Protein AF-K2ALV8-F1 (afdb_monomer)

Solvent-accessible surface area (backbone atoms only — not comparable to full-atom values): 2440 Å² total; per-residue (Å²): 130,87,78,80,56,57,73,48,78,39,79,48,32,81,43,68,71,45,37,53,50,48,52,53,42,41,75,72,61,30,46,66,51,67,46,61,93,71,134

Nearest PDB structures (foldseek):
  3oh8-assembly1_A  TM=8.549E-01  e=6.501E-01  Corynebacterium glutamicum
  7xn4-assembly1_C  TM=8.090E-01  e=1.413E+00  Homo sapiens
  2gwr-assembly1_A  TM=7.385E-01  e=1.227E+00  Mycobacterium tuberculosis
  1fsp-assembly1_A  TM=7.019E-01  e=9.507E+00  Bacillus subtilis
  2ayi-assembly1_A  TM=3.880E-01  e=5.800E+00  Thermus thermophilus

Mean predicted aligned error: 5.25 Å

Foldseek 3Di:
DPPPAAEDEEEACVPPVNVVVQVVSVVVRHHYYYDYPDD

pLDDT: mean 85.25, std 12.89, range [43.12, 94.19]

Secondary structure (DSSP, 8-state):
------EEEEESTTSHHHHHHHHHHHHTT-EEEEE-S--

Sequence (39 aa):
MLSIRPWAHFIGICAPAVGGLAVSLKKNGWKVTGSDRDI

Structure (mmCIF, N/CA/C/O backbone):
data_AF-K2ALV8-F1
#
_entry.id   AF-K2ALV8-F1
#
loop_
_atom_site.group_PDB
_atom_site.id
_atom_site.type_symbol
_atom_site.label_atom_id
_atom_site.label_alt_id
_atom_site.label_comp_id
_atom_site.label_asym_id
_atom_site.label_entity_id
_atom_site.label_seq_id
_atom_site.pdbx_PDB_ins_code
_atom_site.Cartn_x
_atom_site.Cartn_y
_atom_site.Cartn_z
_atom_site.occupancy
_atom_site.B_iso_or_equiv
_atom_site.auth_seq_id
_atom_site.auth_comp_id
_atom_site.auth_asym_id
_atom_site.auth_atom_id
_atom_site.pdbx_PDB_model_num
ATOM 1 N N . MET A 1 1 ? -13.488 6.286 23.542 1.00 43.12 1 MET A N 1
ATOM 2 C CA . MET A 1 1 ? -12.289 5.490 23.204 1.00 43.12 1 MET A CA 1
ATOM 3 C C . MET A 1 1 ? -11.650 6.144 21.985 1.00 43.12 1 MET A C 1
ATOM 5 O O . MET A 1 1 ? -12.244 6.094 20.915 1.00 43.12 1 MET A O 1
ATOM 9 N N . LEU A 1 2 ? -10.537 6.870 22.140 1.00 54.59 2 LEU A N 1
ATOM 10 C CA . LEU A 1 2 ? -9.798 7.392 20.984 1.00 54.59 2 LEU A CA 1
ATOM 11 C C . LEU A 1 2 ? -9.247 6.170 20.245 1.00 54.59 2 LEU A C 1
ATOM 13 O O . LEU A 1 2 ? -8.326 5.523 20.730 1.00 54.59 2 LEU A O 1
ATOM 17 N N . SER A 1 3 ? -9.888 5.782 19.143 1.00 59.91 3 SER A N 1
ATOM 18 C CA . SER A 1 3 ? -9.401 4.711 18.275 1.00 59.91 3 SER A CA 1
ATOM 19 C C . SER A 1 3 ? -8.094 5.202 17.662 1.00 59.91 3 SER A C 1
ATOM 21 O O . SER A 1 3 ? -8.098 5.975 16.703 1.00 59.91 3 SER A O 1
ATOM 23 N N . ILE A 1 4 ? -6.973 4.835 18.285 1.00 73.12 4 ILE A N 1
ATOM 24 C CA . ILE A 1 4 ? -5.638 5.140 17.780 1.00 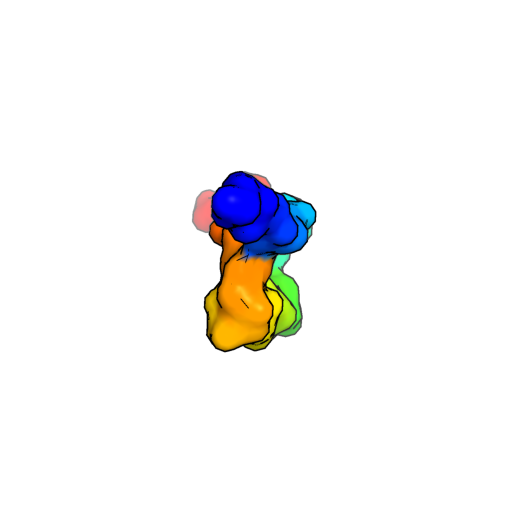73.12 4 ILE A CA 1
ATOM 25 C C . ILE A 1 4 ? -5.467 4.267 16.542 1.00 73.12 4 ILE A C 1
ATOM 27 O O . ILE A 1 4 ? -5.078 3.105 16.632 1.00 73.12 4 ILE A O 1
ATOM 31 N N . ARG A 1 5 ? -5.862 4.794 15.379 1.00 78.25 5 ARG A N 1
ATOM 32 C CA . ARG A 1 5 ? -5.646 4.094 14.117 1.00 78.25 5 ARG A CA 1
ATOM 33 C C . ARG A 1 5 ? -4.142 4.071 13.868 1.00 78.25 5 ARG A C 1
ATOM 35 O O . ARG A 1 5 ? -3.540 5.149 13.833 1.00 78.25 5 ARG A O 1
ATOM 42 N N . PRO A 1 6 ? -3.536 2.890 13.704 1.00 87.88 6 PRO A N 1
ATOM 43 C CA . PRO A 1 6 ? -2.118 2.801 13.405 1.00 87.88 6 PRO A CA 1
ATOM 44 C C . PRO A 1 6 ? -1.804 3.577 12.114 1.00 87.88 6 PRO A C 1
ATOM 46 O O . PRO A 1 6 ? -2.612 3.611 11.178 1.00 87.88 6 PRO A O 1
ATOM 49 N N . TRP A 1 7 ? -0.667 4.276 12.106 1.00 92.56 7 TRP A N 1
ATOM 50 C CA . TRP A 1 7 ? -0.260 5.182 11.030 1.00 92.56 7 TRP A CA 1
ATOM 51 C C . TRP A 1 7 ? 1.024 4.688 10.364 1.00 92.56 7 TRP A C 1
ATOM 53 O O . TRP A 1 7 ? 2.002 4.399 11.048 1.00 92.56 7 TRP A O 1
ATOM 63 N N . ALA A 1 8 ? 1.011 4.614 9.033 1.00 90.56 8 ALA A N 1
ATOM 64 C CA . ALA A 1 8 ? 2.163 4.271 8.208 1.00 90.56 8 ALA A CA 1
ATOM 65 C C . ALA A 1 8 ? 2.494 5.421 7.243 1.00 90.56 8 ALA A C 1
ATOM 67 O O . ALA A 1 8 ? 1.596 5.973 6.598 1.00 90.56 8 ALA A O 1
ATOM 68 N N . HIS A 1 9 ? 3.781 5.758 7.133 1.00 91.88 9 HIS A N 1
ATOM 69 C CA . HIS A 1 9 ? 4.300 6.711 6.155 1.00 91.88 9 HIS A CA 1
ATOM 70 C C . HIS A 1 9 ? 5.248 6.005 5.185 1.00 91.88 9 HIS A C 1
ATOM 72 O O . HIS A 1 9 ? 6.204 5.365 5.617 1.00 91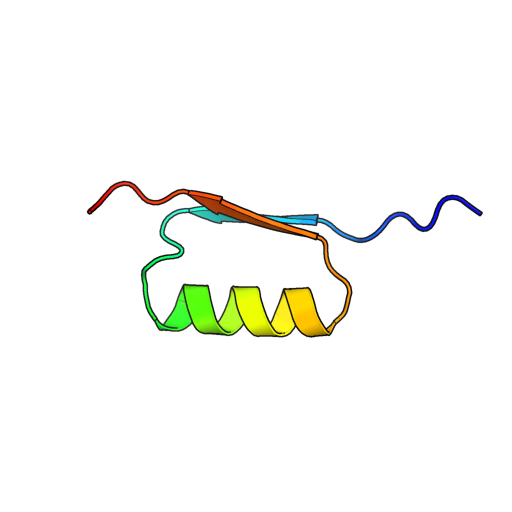.88 9 HIS A O 1
ATOM 78 N N . PHE A 1 10 ? 4.982 6.125 3.887 1.00 91.38 10 PHE A N 1
ATOM 79 C CA . PHE A 1 10 ? 5.800 5.540 2.827 1.00 91.38 10 PHE A CA 1
ATOM 80 C C . PHE A 1 10 ? 6.679 6.597 2.157 1.00 91.38 10 PHE A C 1
ATOM 82 O O . PHE A 1 10 ? 6.202 7.679 1.827 1.00 91.38 10 PHE A O 1
ATOM 89 N N . ILE A 1 11 ? 7.946 6.259 1.921 1.00 90.88 11 ILE A N 1
ATOM 90 C CA . ILE A 1 11 ? 8.858 7.022 1.061 1.00 90.88 11 ILE A CA 1
ATOM 91 C C . ILE A 1 11 ? 8.986 6.237 -0.246 1.00 90.88 11 ILE A C 1
ATOM 93 O O . ILE A 1 11 ? 9.312 5.051 -0.200 1.00 90.88 11 ILE A O 1
ATOM 97 N N . GLY A 1 12 ? 8.716 6.860 -1.391 1.00 88.06 12 GLY A N 1
ATOM 98 C CA . GLY A 1 12 ? 8.690 6.163 -2.678 1.00 88.06 12 GLY A CA 1
ATOM 99 C C . GLY A 1 12 ? 7.353 5.460 -2.970 1.00 88.06 12 GLY A C 1
ATOM 100 O O . GLY A 1 12 ? 7.362 4.313 -3.417 1.00 88.06 12 GLY A O 1
ATOM 101 N N . ILE A 1 13 ? 6.200 6.063 -2.635 1.00 87.75 13 ILE A N 1
ATOM 102 C CA . ILE A 1 13 ? 4.882 5.401 -2.754 1.00 87.75 13 ILE A CA 1
ATOM 103 C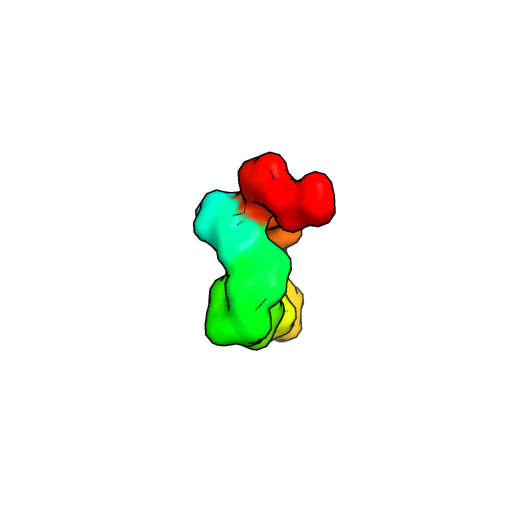 C . ILE A 1 13 ? 4.448 5.151 -4.210 1.00 87.75 13 ILE A C 1
ATOM 105 O O . ILE A 1 13 ? 3.633 4.259 -4.457 1.00 87.75 13 ILE A O 1
ATOM 109 N N . CYS A 1 14 ? 5.028 5.863 -5.173 1.00 87.88 14 CYS A N 1
ATOM 110 C CA . CYS A 1 14 ? 4.765 5.724 -6.602 1.00 87.88 14 CYS A CA 1
ATOM 111 C C . CYS A 1 14 ? 5.280 4.384 -7.156 1.00 87.88 14 CYS A C 1
ATOM 113 O O . CYS A 1 14 ? 4.778 3.893 -8.167 1.00 87.88 14 CYS A O 1
ATOM 115 N N . ALA A 1 15 ? 6.220 3.726 -6.464 1.00 88.19 15 ALA A N 1
ATOM 116 C CA . ALA A 1 15 ? 6.597 2.358 -6.792 1.00 88.19 15 ALA A CA 1
ATOM 117 C C . ALA A 1 15 ? 5.359 1.435 -6.689 1.00 88.19 15 ALA A C 1
ATOM 119 O O . ALA A 1 15 ? 4.746 1.363 -5.620 1.00 88.19 15 ALA A O 1
ATOM 120 N N . PRO A 1 16 ? 4.994 0.670 -7.740 1.00 88.06 16 PRO A N 1
ATOM 121 C CA . PRO A 1 16 ? 3.74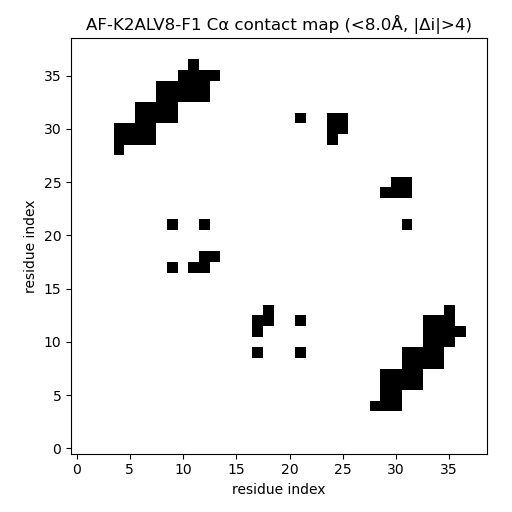2 -0.097 -7.775 1.00 88.06 16 PRO A CA 1
ATOM 122 C C . PRO A 1 16 ? 3.563 -1.054 -6.591 1.00 88.06 16 PRO A C 1
ATOM 124 O O . PRO A 1 16 ? 2.461 -1.216 -6.065 1.00 88.06 16 PRO A O 1
ATOM 127 N N . ALA A 1 17 ? 4.664 -1.654 -6.129 1.00 90.50 17 ALA A N 1
ATOM 128 C CA . ALA A 1 17 ? 4.673 -2.522 -4.957 1.00 90.50 17 ALA A CA 1
ATOM 129 C C . ALA A 1 17 ? 4.318 -1.762 -3.666 1.00 90.50 17 ALA A C 1
ATOM 131 O O . ALA A 1 17 ? 3.529 -2.247 -2.854 1.00 90.50 17 ALA A O 1
ATOM 132 N N . VAL A 1 18 ? 4.861 -0.554 -3.496 1.00 90.50 18 VAL A N 1
ATOM 133 C CA . VAL A 1 18 ? 4.637 0.296 -2.320 1.00 90.50 18 VAL A CA 1
ATOM 134 C C . VAL A 1 18 ? 3.221 0.869 -2.342 1.00 90.50 18 VAL A C 1
ATOM 136 O O . VAL A 1 18 ? 2.524 0.817 -1.328 1.00 90.50 18 VAL A O 1
ATOM 139 N N . GLY A 1 19 ? 2.745 1.307 -3.510 1.00 88.75 19 GLY A N 1
ATOM 140 C CA . GLY A 1 19 ? 1.361 1.732 -3.712 1.00 88.75 19 GLY A CA 1
ATOM 141 C C . GLY A 1 19 ? 0.353 0.624 -3.386 1.00 88.75 19 GLY A C 1
ATOM 142 O O . GLY A 1 19 ? -0.624 0.864 -2.673 1.00 88.75 19 GLY A O 1
ATOM 143 N N . GLY A 1 20 ? 0.613 -0.614 -3.820 1.00 93.19 20 GLY A N 1
ATOM 144 C CA . GLY A 1 20 ? -0.223 -1.774 -3.490 1.00 93.19 20 GLY A CA 1
ATOM 145 C C . GLY A 1 20 ? -0.297 -2.053 -1.984 1.00 93.19 20 GLY A C 1
ATOM 146 O O . GLY A 1 20 ? -1.381 -2.279 -1.434 1.00 93.19 20 GLY A O 1
ATOM 147 N N . LEU A 1 21 ? 0.842 -1.960 -1.294 1.00 92.62 21 LEU A N 1
ATOM 148 C CA . LEU A 1 21 ? 0.939 -2.121 0.160 1.00 92.62 21 LEU A CA 1
ATOM 149 C C . LEU A 1 21 ? 0.195 -1.011 0.911 1.00 92.62 21 LEU A C 1
ATOM 151 O O . LEU A 1 21 ? -0.587 -1.289 1.825 1.00 92.62 21 LEU A O 1
ATOM 155 N N . ALA A 1 22 ? 0.366 0.236 0.478 1.00 92.88 22 ALA A N 1
ATOM 156 C CA . ALA A 1 22 ? -0.328 1.391 1.029 1.00 92.88 22 ALA A CA 1
ATOM 157 C C . ALA A 1 22 ? -1.855 1.266 0.899 1.00 92.88 22 ALA A C 1
ATOM 159 O O . ALA A 1 22 ? -2.590 1.551 1.850 1.00 92.88 22 ALA A O 1
ATOM 160 N N . VAL A 1 23 ? -2.348 0.783 -0.246 1.00 93.94 23 VAL A N 1
ATOM 161 C CA . VAL A 1 23 ? -3.781 0.536 -0.466 1.00 93.94 23 VAL A CA 1
ATOM 162 C C . VAL A 1 23 ? -4.302 -0.571 0.452 1.00 93.94 23 VAL A C 1
ATOM 164 O O . VAL A 1 23 ? -5.380 -0.418 1.032 1.00 93.94 23 VAL A O 1
ATOM 167 N N . SER A 1 24 ? -3.551 -1.660 0.628 1.00 94.19 24 SER A N 1
ATOM 168 C CA . SER A 1 24 ? -3.933 -2.752 1.533 1.00 94.19 24 SER A CA 1
ATOM 169 C C . SER A 1 24 ? -4.029 -2.284 2.990 1.00 94.19 24 SER A C 1
ATOM 171 O O . SER A 1 24 ? -5.027 -2.537 3.668 1.00 94.19 24 S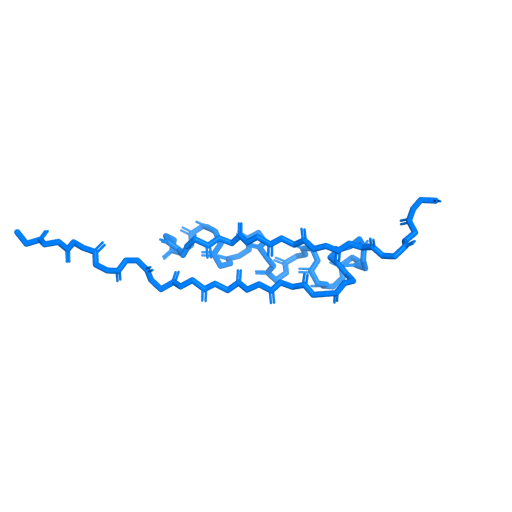ER A O 1
ATOM 173 N N . LEU A 1 25 ? -3.052 -1.514 3.472 1.00 92.62 25 LEU A N 1
ATOM 174 C CA . LEU A 1 25 ? -3.072 -0.967 4.834 1.00 92.62 25 LEU A CA 1
ATOM 175 C C . LEU A 1 25 ? -4.232 0.014 5.040 1.00 92.62 25 LEU A C 1
ATOM 177 O O . LEU A 1 25 ? -4.926 -0.052 6.056 1.00 92.62 25 LEU A O 1
ATOM 181 N N . LYS A 1 26 ? -4.519 0.859 4.044 1.00 93.06 26 LYS A N 1
ATOM 182 C CA . LYS A 1 26 ? -5.675 1.764 4.077 1.00 93.06 26 LYS A CA 1
ATOM 183 C C . LYS A 1 26 ? -7.001 0.999 4.168 1.00 93.06 26 LYS A C 1
ATOM 185 O O . LYS A 1 26 ? -7.877 1.404 4.930 1.00 93.06 26 LYS A O 1
ATOM 190 N N . LYS A 1 27 ? -7.145 -0.122 3.447 1.00 93.62 27 LYS A N 1
ATOM 191 C CA . LYS A 1 27 ? -8.323 -1.009 3.546 1.00 93.62 27 LYS A CA 1
ATOM 192 C C . LYS A 1 27 ? -8.471 -1.642 4.933 1.00 93.62 27 LYS A C 1
ATOM 194 O O . LYS A 1 27 ? -9.592 -1.817 5.392 1.00 93.62 27 LYS A O 1
ATOM 199 N N . ASN A 1 28 ? -7.363 -1.903 5.625 1.00 91.12 28 ASN A N 1
ATOM 200 C CA . ASN A 1 28 ? -7.344 -2.411 7.001 1.00 91.12 28 ASN A CA 1
ATOM 201 C C . ASN A 1 28 ? -7.560 -1.321 8.071 1.00 91.12 28 ASN A C 1
ATOM 203 O O . ASN A 1 28 ? -7.353 -1.563 9.258 1.00 91.12 28 ASN A O 1
ATOM 207 N N . GLY A 1 29 ? -7.958 -0.106 7.677 1.00 91.56 29 GLY A N 1
ATOM 208 C CA . GLY A 1 29 ? -8.276 0.980 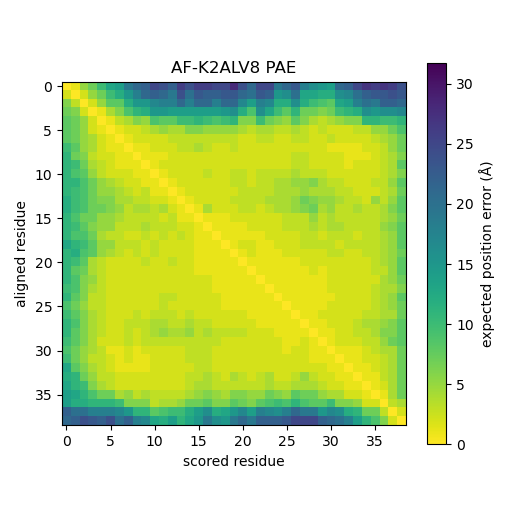8.607 1.00 91.56 29 GLY A CA 1
ATOM 209 C C . GLY A 1 29 ? -7.063 1.743 9.139 1.00 91.56 29 GLY A C 1
ATOM 210 O O . GLY A 1 29 ? -7.218 2.578 10.034 1.00 91.56 29 GLY A O 1
ATOM 211 N N . TRP A 1 30 ? -5.871 1.506 8.586 1.00 93.69 30 TRP A N 1
ATOM 212 C CA . TRP A 1 30 ? -4.680 2.273 8.931 1.00 93.69 30 TRP A CA 1
ATOM 213 C C . TRP A 1 30 ? -4.743 3.661 8.299 1.00 93.69 30 TRP A C 1
ATOM 215 O O . TRP A 1 30 ? -5.227 3.848 7.177 1.00 93.69 30 TRP A O 1
ATOM 225 N N . LYS A 1 31 ? -4.201 4.655 9.001 1.00 92.06 31 LYS A N 1
ATOM 226 C CA . LYS A 1 31 ? -3.882 5.938 8.379 1.00 92.06 31 LYS A CA 1
ATOM 227 C C . LYS A 1 31 ? -2.635 5.713 7.527 1.00 92.06 31 LYS A C 1
ATOM 229 O O . LYS A 1 31 ? -1.630 5.227 8.032 1.00 92.06 31 LYS A O 1
ATOM 234 N N . VAL A 1 32 ? -2.685 6.069 6.250 1.00 92.81 32 VAL A N 1
ATOM 235 C CA . VAL A 1 32 ? -1.542 5.914 5.344 1.00 92.81 32 VAL A CA 1
ATOM 236 C C . VAL A 1 32 ? -1.237 7.255 4.700 1.00 92.81 32 VAL A C 1
ATOM 238 O O . VAL A 1 32 ? -2.139 7.908 4.174 1.00 92.81 32 VAL A O 1
ATOM 241 N N . THR A 1 33 ? 0.019 7.674 4.768 1.00 93.00 33 THR A N 1
ATOM 242 C CA . THR A 1 33 ? 0.546 8.839 4.052 1.00 93.00 33 THR A CA 1
ATOM 243 C C . THR A 1 33 ? 1.759 8.412 3.234 1.00 93.00 33 THR A C 1
ATOM 245 O O . THR A 1 33 ? 2.378 7.390 3.523 1.00 93.00 33 THR A O 1
ATOM 248 N N . GLY A 1 34 ? 2.102 9.172 2.201 1.00 91.62 34 GLY A N 1
ATOM 249 C CA . GLY A 1 34 ? 3.247 8.859 1.359 1.00 91.62 34 GLY A CA 1
ATOM 250 C C . GLY A 1 34 ? 3.897 10.119 0.818 1.00 91.62 34 GLY A C 1
ATOM 251 O O . GLY A 1 34 ?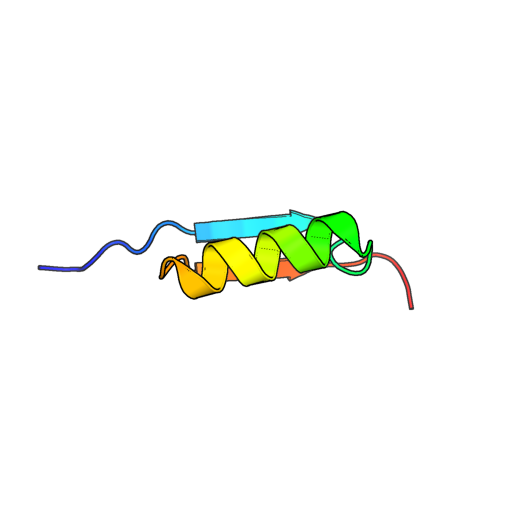 3.233 11.148 0.689 1.00 91.62 34 GLY A O 1
ATOM 252 N N . SER A 1 35 ? 5.190 10.030 0.552 1.00 89.31 35 SER A N 1
ATOM 253 C C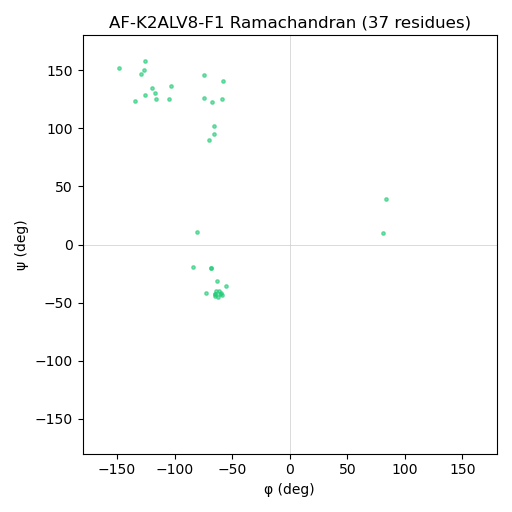A . SER A 1 35 ? 5.957 11.016 -0.196 1.00 89.31 35 SER A CA 1
ATOM 254 C C . SER A 1 35 ? 6.738 10.301 -1.292 1.00 89.31 35 SER A C 1
ATOM 256 O O . SER A 1 35 ? 7.161 9.158 -1.124 1.00 89.31 35 SER A O 1
ATOM 258 N N . ASP A 1 36 ? 6.915 10.974 -2.417 1.00 87.81 36 ASP A N 1
ATOM 259 C CA . ASP A 1 36 ? 7.759 10.530 -3.517 1.00 87.81 36 ASP A CA 1
ATOM 260 C C . ASP A 1 36 ? 8.737 11.632 -3.858 1.00 87.81 36 ASP A C 1
ATOM 262 O O . ASP A 1 36 ? 8.453 12.817 -3.671 1.00 87.81 36 ASP A O 1
ATOM 266 N N . ARG A 1 37 ? 9.905 11.215 -4.338 1.00 77.81 37 ARG A N 1
ATOM 267 C CA . ARG A 1 37 ? 10.933 12.136 -4.810 1.00 77.81 37 ARG A CA 1
ATOM 268 C C . ARG A 1 37 ? 10.707 12.561 -6.265 1.00 77.81 37 ARG A C 1
ATOM 270 O O . ARG A 1 37 ? 11.209 13.611 -6.640 1.00 77.81 37 ARG A O 1
ATOM 277 N N . ASP A 1 38 ? 9.911 11.802 -7.018 1.00 63.62 38 A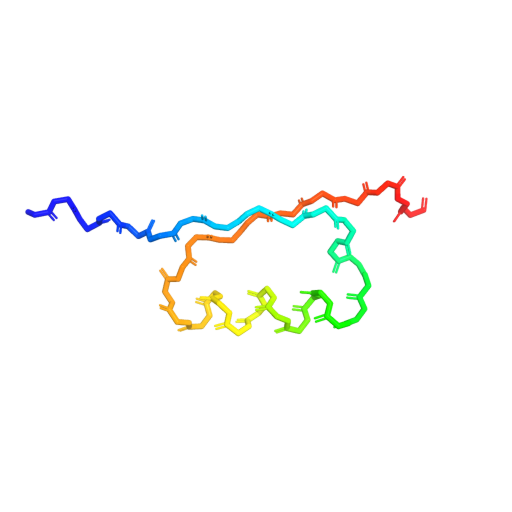SP A N 1
ATOM 278 C CA . ASP A 1 38 ? 9.712 11.998 -8.453 1.00 63.62 38 ASP A CA 1
ATOM 279 C C . ASP A 1 38 ? 8.229 11.922 -8.851 1.00 63.62 38 ASP A C 1
ATOM 281 O O . ASP A 1 38 ? 7.551 10.912 -8.621 1.00 63.62 38 ASP A O 1
ATOM 285 N N . ILE A 1 39 ? 7.764 13.006 -9.481 1.00 50.47 39 ILE A N 1
ATOM 286 C CA . ILE A 1 39 ? 7.286 12.950 -10.868 1.00 50.47 39 ILE A CA 1
ATOM 287 C C . ILE A 1 39 ? 8.375 13.531 -11.769 1.00 50.47 39 ILE A C 1
ATOM 289 O O . ILE A 1 39 ? 8.996 14.526 -11.328 1.00 50.47 39 ILE A O 1
#

Radius of gyration: 11.12 Å; Cα contacts (8 Å, |Δi|>4): 45; chains: 1; bounding box: 23×16×34 Å